Protein AF-A0A5N3X930-F1 (afdb_monomer_lite)

Foldseek 3Di:
DDLQQWEWEWEDDPQWIWIWIDHPPDIDIDIGRDPPPPPPPPDPPNYHYDYDD

Sequence (53 aa):
MEIKDFVLTIKKNKDNAKFKVQCSRYLYTFIFADKEKEKKQSLPLGLTVKELK

Structure (mmCIF, N/CA/C/O backbone):
data_AF-A0A5N3X930-F1
#
_entry.id   AF-A0A5N3X930-F1
#
loop_
_atom_site.group_PDB
_atom_site.id
_atom_site.type_symbol
_ato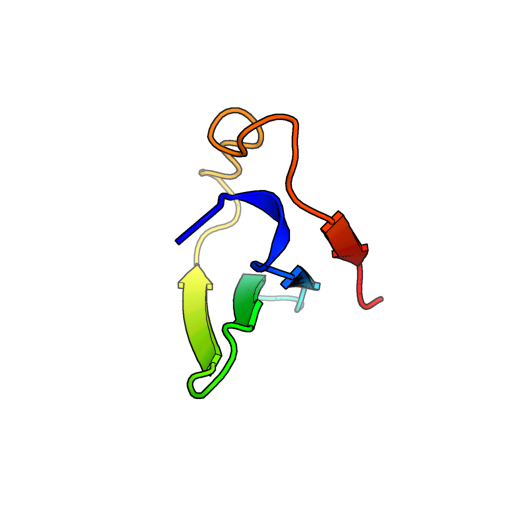m_site.label_atom_id
_atom_site.label_alt_id
_atom_site.label_comp_id
_atom_site.label_asym_id
_atom_site.label_entity_id
_atom_site.label_seq_id
_atom_site.pdbx_PDB_ins_code
_atom_site.Cartn_x
_atom_site.Cartn_y
_atom_site.Cartn_z
_atom_site.occupancy
_atom_site.B_iso_or_equiv
_atom_site.auth_seq_id
_atom_site.auth_comp_id
_atom_site.auth_asym_id
_atom_site.auth_atom_id
_atom_site.pdbx_PDB_model_num
ATOM 1 N N . MET A 1 1 ? 8.659 2.798 -16.339 1.00 52.25 1 MET A N 1
ATOM 2 C CA . MET A 1 1 ? 7.997 2.004 -15.286 1.00 52.25 1 MET A CA 1
ATOM 3 C C . MET A 1 1 ? 6.524 2.040 -15.625 1.00 52.25 1 MET A C 1
ATOM 5 O O . MET A 1 1 ? 5.897 3.080 -15.459 1.00 52.25 1 MET A O 1
ATOM 9 N N . GLU A 1 2 ? 6.035 1.004 -16.296 1.00 57.56 2 GLU A N 1
ATOM 10 C CA . GLU A 1 2 ? 4.652 0.985 -16.767 1.00 57.56 2 GLU A CA 1
ATOM 11 C C . GLU A 1 2 ? 3.719 0.735 -15.579 1.00 57.56 2 GLU A C 1
ATOM 13 O O . GLU A 1 2 ? 4.068 0.041 -14.627 1.00 57.56 2 GLU A O 1
ATOM 18 N N . ILE A 1 3 ? 2.514 1.302 -15.618 1.00 62.03 3 ILE A N 1
ATOM 19 C CA . ILE A 1 3 ? 1.532 1.185 -14.524 1.00 62.03 3 ILE A CA 1
ATOM 20 C C . ILE A 1 3 ? 1.104 -0.285 -14.299 1.00 62.03 3 ILE A C 1
ATOM 22 O O . ILE A 1 3 ? 0.643 -0.637 -13.215 1.00 62.03 3 ILE A O 1
ATOM 26 N N . LYS A 1 4 ? 1.326 -1.161 -15.289 1.00 62.03 4 LYS A N 1
ATOM 27 C CA . LYS A 1 4 ? 0.975 -2.591 -15.275 1.00 62.03 4 LYS A CA 1
ATOM 28 C C . LYS A 1 4 ? 1.768 -3.434 -14.270 1.00 62.03 4 LYS A C 1
ATOM 30 O O . LYS A 1 4 ? 1.273 -4.480 -13.860 1.00 62.03 4 LYS A O 1
ATOM 35 N N . ASP A 1 5 ? 2.956 -2.993 -13.856 1.00 66.88 5 ASP A N 1
ATOM 36 C CA . ASP A 1 5 ? 3.824 -3.775 -12.959 1.00 66.88 5 ASP A CA 1
ATOM 37 C C . ASP A 1 5 ? 3.414 -3.687 -11.483 1.00 66.88 5 ASP A C 1
ATOM 39 O O . ASP A 1 5 ? 3.902 -4.445 -10.641 1.00 66.88 5 ASP A O 1
ATOM 43 N N . PHE A 1 6 ? 2.537 -2.743 -11.140 1.00 74.44 6 PHE A N 1
ATOM 44 C CA . PHE A 1 6 ? 2.118 -2.529 -9.765 1.00 74.44 6 PHE A CA 1
ATOM 45 C C . PHE A 1 6 ? 0.938 -3.446 -9.423 1.00 74.44 6 PHE A C 1
ATOM 47 O O . PHE A 1 6 ? -0.129 -3.397 -10.038 1.00 74.44 6 PHE A O 1
ATOM 54 N N . VAL A 1 7 ? 1.113 -4.271 -8.390 1.00 82.50 7 VAL A N 1
ATOM 55 C CA . VAL A 1 7 ? 0.041 -5.114 -7.847 1.00 82.50 7 VAL A CA 1
ATOM 56 C C . VAL A 1 7 ? -0.452 -4.487 -6.553 1.00 82.50 7 VAL A C 1
ATOM 58 O O . VAL A 1 7 ? 0.322 -4.319 -5.607 1.00 82.50 7 VAL A O 1
ATOM 61 N N . LEU A 1 8 ? -1.742 -4.160 -6.485 1.00 85.19 8 LEU A N 1
ATOM 62 C CA . LEU A 1 8 ? -2.344 -3.616 -5.274 1.00 85.19 8 LEU A CA 1
ATOM 63 C C . LEU A 1 8 ? -3.082 -4.704 -4.510 1.00 85.19 8 LEU A C 1
ATOM 65 O O . LEU A 1 8 ? -3.974 -5.364 -5.033 1.00 85.19 8 LEU A O 1
ATOM 69 N N . THR A 1 9 ? -2.740 -4.839 -3.239 1.00 86.50 9 THR A N 1
ATOM 70 C CA . THR A 1 9 ? -3.419 -5.717 -2.298 1.00 86.50 9 THR A CA 1
ATOM 71 C C . THR A 1 9 ? -4.100 -4.885 -1.222 1.00 86.50 9 THR A C 1
ATOM 73 O O . THR A 1 9 ? -3.447 -4.109 -0.521 1.00 86.50 9 THR A O 1
ATOM 76 N 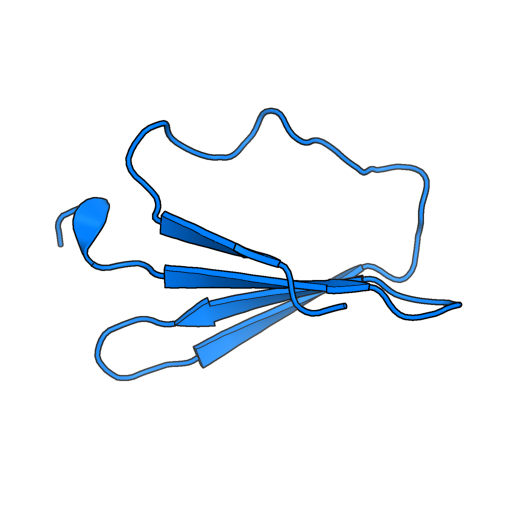N . ILE A 1 10 ? -5.410 -5.050 -1.069 1.00 86.81 10 ILE A N 1
ATOM 77 C CA . ILE A 1 10 ? -6.195 -4.337 -0.057 1.00 86.81 10 ILE A CA 1
ATOM 78 C C . ILE A 1 10 ? -6.518 -5.319 1.064 1.00 86.81 10 ILE A C 1
ATOM 80 O O . ILE A 1 10 ? -7.118 -6.364 0.817 1.00 86.81 10 ILE A O 1
ATOM 84 N N . LYS A 1 11 ? -6.114 -4.988 2.295 1.00 85.50 11 LYS A N 1
ATOM 85 C CA . LYS A 1 11 ? -6.465 -5.742 3.504 1.00 85.50 11 LYS A CA 1
ATOM 86 C C . LYS A 1 11 ? -7.317 -4.872 4.418 1.00 85.50 11 LYS A C 1
ATOM 88 O O . LYS A 1 11 ? -6.836 -3.855 4.920 1.00 85.50 11 LYS A O 1
ATOM 93 N N . LYS A 1 12 ? -8.558 -5.287 4.654 1.00 84.88 12 LYS A N 1
ATOM 94 C CA . LYS A 1 12 ? -9.483 -4.613 5.570 1.00 84.88 12 LYS A CA 1
ATOM 95 C C . LYS A 1 12 ? -9.430 -5.306 6.932 1.00 84.88 12 LYS A C 1
ATOM 97 O O . LYS A 1 12 ? -9.663 -6.502 7.022 1.00 84.88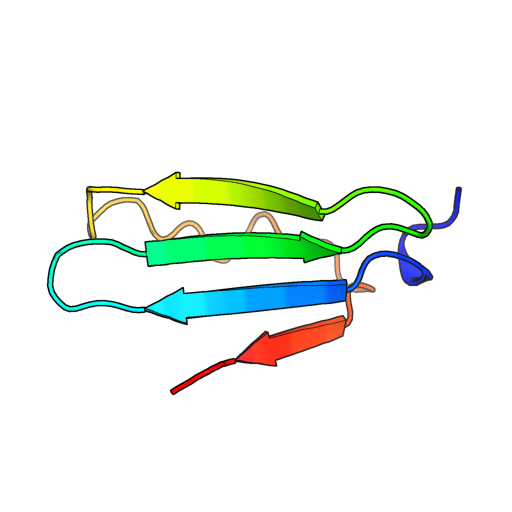 12 LYS A O 1
ATOM 102 N N . ASN A 1 13 ? -9.109 -4.560 7.983 1.00 82.75 13 ASN A N 1
ATOM 103 C CA . ASN A 1 13 ? -9.249 -4.991 9.373 1.00 82.75 13 ASN A CA 1
ATOM 104 C C . ASN A 1 13 ? -10.409 -4.220 10.027 1.00 82.75 13 ASN A C 1
ATOM 106 O O . ASN A 1 13 ? -10.929 -3.256 9.464 1.00 82.75 13 ASN A O 1
ATOM 110 N N . LYS A 1 14 ? -10.800 -4.625 11.241 1.00 79.50 14 LYS A N 1
ATOM 111 C CA . LYS A 1 14 ? -11.929 -4.029 11.976 1.00 79.50 14 LYS A CA 1
ATOM 112 C C . LYS A 1 14 ? -11.787 -2.511 12.174 1.00 79.50 14 LYS A C 1
ATOM 114 O O . LYS A 1 14 ? -12.771 -1.788 11.992 1.00 79.50 14 LYS A O 1
ATOM 119 N N . ASP A 1 15 ? -10.561 -2.062 12.446 1.00 79.50 15 ASP A N 1
ATOM 120 C CA . ASP A 1 15 ? -10.238 -0.680 12.832 1.00 79.50 15 ASP A CA 1
ATOM 121 C C . ASP A 1 15 ? -9.334 0.046 11.824 1.00 79.50 15 ASP A C 1
ATOM 123 O O . ASP A 1 15 ? -9.109 1.242 11.946 1.00 79.50 15 ASP A O 1
ATOM 127 N N . ASN A 1 16 ? -8.777 -0.655 10.831 1.00 80.69 16 ASN A N 1
ATOM 128 C CA . ASN A 1 16 ? -7.910 -0.041 9.823 1.00 80.69 16 ASN A CA 1
ATOM 129 C C . ASN A 1 16 ? -7.977 -0.757 8.473 1.00 80.69 16 ASN A C 1
ATOM 131 O O . ASN A 1 16 ? -8.249 -1.953 8.394 1.00 80.69 16 ASN A O 1
ATOM 135 N N . ALA A 1 17 ? -7.673 -0.031 7.404 1.00 84.31 17 ALA A N 1
ATOM 136 C CA . ALA A 1 17 ? -7.465 -0.589 6.074 1.00 84.31 17 ALA A CA 1
ATOM 137 C C . ALA A 1 17 ? -5.997 -0.415 5.673 1.00 84.31 17 ALA A C 1
ATOM 139 O O . ALA A 1 17 ? -5.404 0.646 5.870 1.00 84.31 17 ALA A O 1
ATOM 140 N N . LYS A 1 18 ? -5.393 -1.462 5.107 1.00 86.56 18 LYS A N 1
ATOM 141 C CA . LYS A 1 18 ? -4.021 -1.437 4.595 1.00 86.56 18 LYS A CA 1
ATOM 142 C C . LYS A 1 18 ? -4.034 -1.598 3.082 1.00 86.56 18 LYS A C 1
ATOM 144 O O . LYS A 1 18 ? -4.487 -2.623 2.575 1.00 86.56 18 LYS A O 1
ATOM 149 N N . PHE A 1 19 ? -3.483 -0.614 2.384 1.00 86.62 19 PHE A N 1
ATOM 150 C CA . PHE A 1 19 ? -3.207 -0.670 0.954 1.00 86.62 19 PHE A CA 1
ATOM 151 C C . PHE A 1 19 ? -1.744 -1.035 0.770 1.00 86.62 19 PHE A C 1
ATOM 153 O O . PHE A 1 19 ? -0.847 -0.300 1.177 1.00 86.62 19 PHE A O 1
ATOM 160 N N . LYS A 1 20 ? -1.509 -2.209 0.202 1.00 87.38 20 LYS A N 1
ATOM 161 C CA . LYS A 1 20 ? -0.182 -2.747 -0.060 1.00 87.38 20 LYS A CA 1
ATOM 162 C C . LYS A 1 20 ? 0.081 -2.687 -1.554 1.00 87.38 20 LYS A C 1
ATOM 164 O O . LYS A 1 20 ? -0.546 -3.426 -2.305 1.00 87.38 20 LYS A O 1
ATOM 169 N N . VAL A 1 21 ? 0.994 -1.829 -1.981 1.00 88.50 21 VAL A N 1
ATOM 170 C CA . VAL A 1 21 ? 1.448 -1.757 -3.370 1.00 88.50 21 VAL A CA 1
ATOM 171 C C . VAL A 1 21 ? 2.754 -2.529 -3.475 1.00 88.50 21 VAL A C 1
ATOM 173 O O . VAL A 1 21 ? 3.764 -2.131 -2.892 1.00 88.50 21 VAL A O 1
ATOM 176 N N . GLN A 1 22 ? 2.720 -3.646 -4.194 1.00 87.19 22 GLN A N 1
ATOM 177 C CA . GLN A 1 22 ? 3.908 -4.415 -4.528 1.00 87.19 22 GLN A CA 1
ATOM 178 C C . GLN A 1 22 ? 4.476 -3.901 -5.850 1.00 87.19 22 GLN A C 1
ATOM 180 O O . GLN A 1 22 ? 3.797 -3.919 -6.878 1.00 87.19 22 GLN A O 1
ATOM 185 N N . CYS A 1 23 ? 5.734 -3.480 -5.798 1.00 85.06 23 CYS A N 1
ATOM 186 C CA . CYS A 1 23 ? 6.566 -3.164 -6.954 1.00 85.06 23 CYS A CA 1
ATOM 187 C C . CYS A 1 23 ? 7.621 -4.271 -7.127 1.00 85.06 23 CYS A C 1
ATOM 189 O O . CYS A 1 23 ? 7.734 -5.170 -6.290 1.00 85.06 23 CYS A O 1
ATOM 191 N N . SER A 1 24 ? 8.472 -4.183 -8.151 1.00 82.31 24 SER A N 1
ATOM 192 C CA . SER A 1 24 ? 9.480 -5.221 -8.439 1.00 82.31 24 SER A CA 1
ATOM 193 C C . SER A 1 24 ? 10.457 -5.498 -7.286 1.00 82.31 24 SER A C 1
ATOM 195 O O . SER A 1 24 ? 10.939 -6.616 -7.157 1.00 82.31 24 SER A O 1
ATOM 197 N N . ARG A 1 25 ? 10.766 -4.497 -6.446 1.00 85.31 25 ARG A N 1
ATOM 198 C CA . ARG A 1 25 ? 11.722 -4.635 -5.325 1.00 85.31 25 ARG A CA 1
ATOM 199 C C . ARG A 1 25 ? 11.189 -4.232 -3.954 1.00 85.31 25 ARG A C 1
ATOM 201 O O . ARG A 1 25 ? 11.761 -4.639 -2.951 1.00 85.31 25 ARG A O 1
ATOM 208 N N . TYR A 1 26 ? 10.117 -3.449 -3.894 1.00 87.31 26 TYR A N 1
ATOM 209 C CA . TYR A 1 26 ? 9.639 -2.855 -2.648 1.00 87.31 26 TYR A CA 1
ATOM 210 C C . TYR A 1 26 ? 8.143 -3.074 -2.468 1.00 87.31 26 TYR A C 1
ATOM 212 O O . TYR A 1 26 ? 7.388 -3.123 -3.440 1.00 87.31 26 TYR A O 1
ATOM 220 N N . LEU A 1 27 ? 7.737 -3.175 -1.204 1.00 87.75 27 LEU A N 1
ATOM 221 C CA . LEU A 1 27 ? 6.347 -3.247 -0.780 1.00 87.75 27 LEU A CA 1
ATOM 222 C C . LEU A 1 27 ? 6.004 -1.973 -0.010 1.00 87.75 27 LEU A C 1
ATOM 224 O O . LEU A 1 27 ? 6.423 -1.797 1.135 1.00 87.75 27 LEU A O 1
ATOM 228 N N . TYR A 1 28 ? 5.215 -1.100 -0.622 1.00 89.12 28 TYR A N 1
ATOM 229 C CA . TYR A 1 28 ? 4.721 0.101 0.039 1.00 89.12 28 TYR A CA 1
ATOM 230 C C . TYR A 1 28 ? 3.416 -0.223 0.754 1.00 89.12 28 TYR A C 1
ATOM 232 O O . TYR A 1 28 ? 2.470 -0.712 0.142 1.00 89.12 28 TYR A O 1
ATOM 240 N N . THR A 1 29 ? 3.364 0.033 2.060 1.00 87.31 29 THR A N 1
ATOM 241 C CA . THR A 1 29 ? 2.148 -0.160 2.856 1.00 87.31 29 THR A CA 1
ATOM 242 C C . THR A 1 29 ? 1.637 1.188 3.326 1.00 87.31 29 THR A C 1
ATOM 244 O O . THR A 1 29 ? 2.299 1.865 4.106 1.00 87.31 29 THR A O 1
ATOM 247 N N . PHE A 1 30 ? 0.439 1.550 2.887 1.00 85.44 30 PHE A N 1
ATOM 248 C CA . PHE A 1 30 ? -0.292 2.696 3.396 1.00 85.44 30 PHE A CA 1
ATOM 249 C C . PHE A 1 30 ? -1.390 2.206 4.347 1.00 85.44 30 PHE A C 1
ATOM 251 O O . PHE A 1 30 ? -2.173 1.324 3.990 1.00 85.44 30 PHE A O 1
ATOM 258 N N . ILE A 1 31 ? -1.439 2.745 5.566 1.00 84.38 31 ILE A N 1
ATOM 259 C CA . ILE A 1 31 ? -2.407 2.359 6.600 1.00 84.38 31 ILE A CA 1
ATOM 260 C C . ILE A 1 31 ? -3.371 3.527 6.806 1.00 84.38 31 ILE A C 1
ATOM 262 O O . ILE A 1 31 ? -2.955 4.599 7.231 1.00 84.38 31 ILE A O 1
ATOM 266 N N . PHE A 1 32 ? -4.655 3.312 6.531 1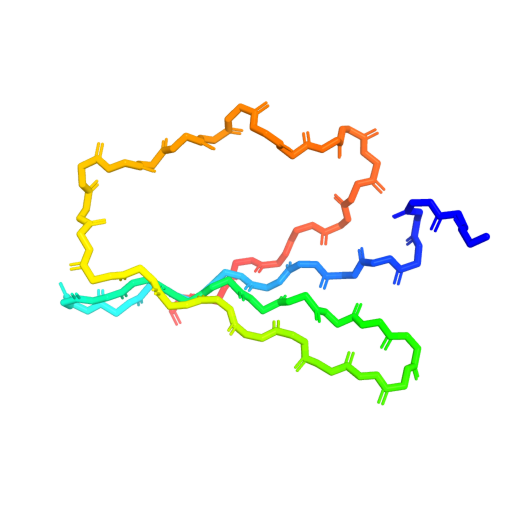.00 79.81 32 PHE A N 1
ATOM 267 C CA . PHE A 1 32 ? -5.721 4.239 6.901 1.00 79.81 32 PHE A CA 1
ATOM 268 C C . PHE A 1 32 ? -6.373 3.754 8.196 1.00 79.81 32 PHE A C 1
ATOM 270 O O . PHE A 1 32 ? -6.835 2.614 8.266 1.00 79.81 32 PHE A O 1
ATOM 277 N N . ALA A 1 33 ? -6.409 4.617 9.210 1.00 72.81 33 ALA A N 1
ATOM 278 C CA . ALA A 1 33 ? -7.135 4.373 10.459 1.00 72.81 33 ALA A CA 1
ATOM 279 C C . ALA A 1 33 ? -8.632 4.718 10.353 1.00 72.81 33 ALA A C 1
ATOM 281 O O . ALA A 1 33 ? -9.423 4.286 11.180 1.00 72.81 33 ALA A O 1
ATOM 282 N N . ASP A 1 34 ? -9.024 5.479 9.329 1.00 64.44 34 ASP A N 1
ATOM 283 C CA . ASP A 1 34 ? -10.361 6.054 9.225 1.00 64.44 34 ASP A CA 1
ATOM 284 C C . ASP A 1 34 ? -11.151 5.460 8.050 1.00 64.44 34 ASP A C 1
ATOM 286 O O . ASP A 1 34 ? -10.639 5.357 6.930 1.00 64.44 34 ASP A O 1
ATOM 290 N N . LYS A 1 35 ? -12.398 5.049 8.315 1.00 60.88 35 LYS A N 1
ATOM 291 C CA . LYS A 1 35 ? -13.306 4.418 7.340 1.00 60.88 35 LYS A CA 1
ATOM 292 C C . LYS A 1 35 ? -13.950 5.434 6.393 1.00 60.88 35 LYS A C 1
ATOM 294 O O . LYS A 1 35 ? -14.499 5.030 5.371 1.00 60.88 35 LYS A O 1
ATOM 299 N N . GLU A 1 36 ? -13.884 6.728 6.705 1.00 57.47 36 GLU A N 1
ATOM 300 C CA . GLU A 1 36 ? -14.691 7.751 6.031 1.00 57.47 36 GLU A CA 1
ATOM 301 C C . GLU A 1 36 ? -14.086 8.252 4.705 1.00 57.47 36 GLU A C 1
ATOM 303 O O . GLU A 1 36 ? -14.789 8.770 3.841 1.00 57.47 36 GLU A O 1
ATOM 308 N N . LYS A 1 37 ? -12.783 8.038 4.472 1.00 55.94 37 LYS A N 1
ATOM 3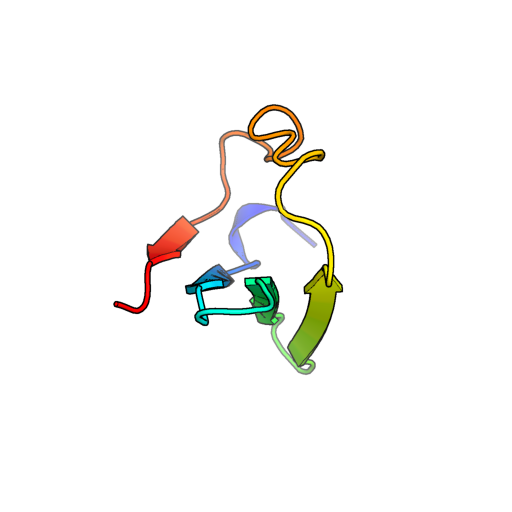09 C CA . LYS A 1 37 ? -12.079 8.503 3.258 1.00 55.94 37 LYS A CA 1
ATOM 310 C C . LYS A 1 37 ? -11.798 7.384 2.250 1.00 55.94 37 LYS A C 1
ATOM 312 O O . LYS A 1 37 ? -10.730 7.352 1.638 1.00 55.94 37 LYS A O 1
ATOM 317 N N . GLU A 1 38 ? -12.749 6.472 2.035 1.00 52.50 38 GLU A N 1
ATOM 318 C CA . GLU A 1 38 ? -12.667 5.428 0.996 1.00 52.50 38 GLU A CA 1
ATOM 319 C C . GLU A 1 38 ? -12.852 6.050 -0.417 1.00 52.50 38 GLU A C 1
ATOM 321 O O . GLU A 1 38 ? -13.839 5.819 -1.113 1.00 52.50 38 GLU A O 1
ATOM 326 N N . LYS A 1 39 ? -11.898 6.879 -0.877 1.00 49.59 39 LYS A N 1
ATOM 327 C CA . LYS A 1 39 ? -11.852 7.390 -2.261 1.00 49.59 39 LYS A CA 1
ATOM 328 C C . LYS A 1 39 ? -11.404 6.270 -3.204 1.00 49.59 39 LYS A C 1
ATOM 330 O O . LYS A 1 39 ? -10.248 6.188 -3.608 1.00 49.59 39 LYS A O 1
ATOM 335 N N . LYS A 1 40 ? -12.356 5.424 -3.598 1.00 55.28 40 LYS A N 1
ATOM 336 C CA . LYS A 1 40 ? -12.203 4.381 -4.633 1.00 55.28 40 LYS A CA 1
ATOM 337 C C . LYS A 1 40 ? -11.851 4.930 -6.026 1.00 55.28 40 LYS A C 1
ATOM 339 O O . LYS A 1 40 ? -11.576 4.158 -6.933 1.00 55.28 40 LYS A O 1
ATOM 344 N N . GLN A 1 41 ? -11.843 6.251 -6.198 1.00 56.25 41 GLN A N 1
ATOM 345 C CA . GLN A 1 41 ? -11.724 6.916 -7.495 1.00 56.25 41 GLN A CA 1
ATOM 346 C C . GLN A 1 41 ? -10.275 7.183 -7.945 1.00 56.25 41 GLN A C 1
ATOM 348 O O . GLN A 1 41 ? -10.059 7.562 -9.089 1.00 56.25 41 GLN A O 1
ATOM 353 N N . SER A 1 42 ? -9.275 6.981 -7.079 1.00 61.66 42 SER A N 1
ATOM 354 C CA . SER A 1 42 ? -7.871 7.323 -7.380 1.00 61.66 42 SER A CA 1
ATOM 355 C C . SER A 1 42 ? -7.072 6.203 -8.055 1.00 61.66 42 SER A C 1
ATOM 357 O O . SER A 1 42 ? -5.876 6.373 -8.289 1.00 61.66 42 SER A O 1
ATOM 359 N N . LEU A 1 43 ? -7.676 5.039 -8.306 1.00 62.19 43 LEU A N 1
ATOM 360 C CA . LEU A 1 43 ? -6.952 3.916 -8.892 1.00 62.19 43 LEU A CA 1
ATOM 361 C C . LEU A 1 43 ? -6.942 4.028 -10.422 1.00 62.19 43 LEU A C 1
ATOM 363 O O . LEU A 1 43 ? -8.014 4.040 -11.028 1.00 62.19 43 LEU A O 1
ATOM 367 N N . PRO A 1 44 ? -5.765 4.083 -11.067 1.00 60.25 44 PRO A N 1
ATOM 368 C CA . PRO A 1 44 ? -5.688 4.066 -12.520 1.00 60.25 44 PRO A CA 1
ATOM 369 C C . PRO A 1 44 ? -6.211 2.728 -13.064 1.00 60.25 44 PRO A C 1
ATOM 371 O O . PRO A 1 44 ? -5.790 1.653 -12.626 1.00 60.25 44 PRO A O 1
ATOM 374 N N . LEU A 1 45 ? -7.127 2.806 -14.036 1.00 61.72 45 LEU A N 1
ATOM 375 C CA . LEU A 1 45 ? -7.590 1.675 -14.844 1.00 61.72 45 LEU A CA 1
ATOM 376 C C . LEU A 1 45 ? -6.375 1.063 -15.562 1.00 61.72 45 LEU A C 1
ATOM 378 O O . LEU A 1 45 ? -5.861 1.627 -16.523 1.00 61.72 45 LEU A O 1
ATOM 382 N N . GLY A 1 46 ? -5.864 -0.050 -15.039 1.00 65.88 46 GLY A N 1
ATOM 383 C CA . GLY A 1 46 ? -4.603 -0.671 -15.471 1.00 65.88 46 GLY A CA 1
ATOM 384 C C . GLY A 1 46 ? -3.843 -1.376 -14.344 1.00 65.88 46 GLY A C 1
ATOM 385 O O . GLY A 1 46 ? -2.906 -2.123 -14.613 1.00 65.88 46 GLY A O 1
ATOM 386 N N . LEU A 1 47 ? -4.261 -1.164 -13.093 1.00 71.88 47 LEU A N 1
ATOM 387 C CA . LEU A 1 47 ? -3.713 -1.814 -11.906 1.00 71.88 47 LEU A CA 1
ATOM 388 C C . LEU A 1 47 ? -4.446 -3.129 -11.591 1.00 71.88 47 LEU A C 1
ATOM 390 O O . LEU A 1 47 ? -5.677 -3.159 -11.541 1.00 71.88 47 LEU A O 1
ATOM 394 N N . THR A 1 48 ? -3.709 -4.205 -11.306 1.00 75.56 48 THR A N 1
ATOM 395 C CA . THR A 1 48 ? -4.318 -5.467 -10.846 1.00 75.56 48 THR A CA 1
ATOM 396 C C . THR A 1 48 ? -4.596 -5.387 -9.343 1.00 75.56 48 THR A C 1
ATOM 398 O O . THR A 1 48 ? -3.661 -5.321 -8.540 1.00 75.56 48 THR A O 1
ATOM 401 N N . VAL A 1 49 ? -5.877 -5.394 -8.955 1.00 80.06 49 VAL A N 1
ATOM 402 C CA . VAL A 1 49 ? -6.316 -5.334 -7.550 1.00 80.06 49 VAL A CA 1
ATOM 403 C C . VAL A 1 49 ? -6.621 -6.738 -7.027 1.00 80.06 49 VAL A C 1
ATOM 405 O O . VAL A 1 49 ? -7.413 -7.470 -7.617 1.00 80.06 49 VAL A O 1
ATOM 408 N N . LYS A 1 50 ? -6.010 -7.109 -5.899 1.00 78.19 50 LYS A N 1
ATOM 409 C CA . LYS A 1 50 ? -6.305 -8.330 -5.140 1.00 78.19 50 LYS A CA 1
ATOM 410 C C . LYS A 1 50 ? -6.894 -7.961 -3.782 1.00 78.19 50 LYS A C 1
ATOM 412 O O . LYS A 1 50 ? -6.242 -7.309 -2.965 1.00 78.19 50 LYS A O 1
ATOM 417 N N . GLU A 1 51 ? -8.120 -8.389 -3.528 1.00 76.69 51 GLU A N 1
ATOM 418 C CA . GLU A 1 51 ? -8.749 -8.224 -2.220 1.00 76.69 51 GLU A CA 1
ATOM 419 C C . GLU A 1 51 ? -8.391 -9.409 -1.319 1.00 76.69 51 GLU A C 1
ATOM 421 O O . GLU A 1 51 ? -8.622 -10.566 -1.671 1.00 76.69 51 GLU A O 1
ATOM 426 N N . LEU A 1 52 ? -7.802 -9.120 -0.156 1.00 76.56 52 LEU A N 1
ATOM 427 C CA . LEU A 1 52 ? -7.616 -10.102 0.908 1.00 76.56 52 LEU A CA 1
ATOM 428 C C . LEU A 1 52 ? -8.757 -9.942 1.912 1.00 76.56 52 LEU A C 1
ATOM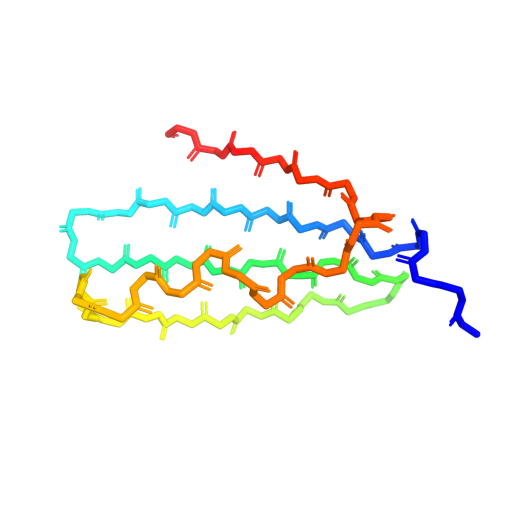 430 O O . LEU A 1 52 ? -8.900 -8.875 2.518 1.00 76.56 52 LEU A O 1
ATOM 434 N N . LYS A 1 53 ? -9.553 -11.006 2.041 1.00 61.97 53 LYS A N 1
ATOM 435 C CA . LYS A 1 53 ? -10.640 -11.129 3.017 1.00 61.97 53 LYS A CA 1
ATOM 436 C C . LYS A 1 53 ? -10.101 -11.284 4.437 1.00 61.97 53 LYS A C 1
ATOM 438 O O . LYS A 1 53 ? -9.021 -11.900 4.598 1.00 61.97 53 LYS A O 1
#

Radius of gyration: 11.5 Å; chains: 1; bounding box: 26×20×30 Å

pLDDT: mean 74.36, std 12.19, range [49.59, 89.12]

Secondary structure (DSSP, 8-state):
--GGGPEEEEEE-SS-EEEEEE-SS-EEEEEE--STT--GGGS-TT-EEEEE-

Organism: Muntiacus reevesi (NCBI:txid9886)

InterPro domains:
  IPR002675 Large ribosomal subunit protein eL38 [PF01781] (8-52)
  IPR002675 Large ribosomal subunit protein eL38 [PTHR10965] (8-52)
  IPR038464 Large ribosomal subunit protein eL38 superfamily [G3DSA:3.30.720.90] (1-53)